Protein AF-A0AA39WN74-F1 (afdb_monomer_lite)

Secondary structure (DSSP, 8-state):
-----------S-------S---SSPTTS--TT--GGG--TTHHHHHHHHHHHHHHHHHHEEEEEPTT--HHHHHHHHHH--S-SSS---SS---EEEEE----

Foldseek 3Di:
DDDDDDDDDDDDDPPPPVPPPPDVDDPPPDQLQHDDPSGNPCSVVVVVVVVVVCVVQVVFWDKAFDPPDPPVVVVVQQVPPAPDPRDGDGPDDTDIDTHTDDDD

Structure (mmCIF, N/CA/C/O backbone):
data_AF-A0AA39WN74-F1
#
_entry.id   AF-A0AA39WN74-F1
#
loop_
_atom_site.group_PDB
_atom_site.id
_atom_site.type_symbol
_atom_site.label_atom_id
_atom_site.label_alt_id
_atom_site.label_comp_id
_atom_site.label_asym_id
_atom_site.label_entity_id
_atom_site.label_seq_id
_atom_site.pdbx_PDB_ins_code
_atom_site.Cartn_x
_atom_site.Cartn_y
_atom_site.Cartn_z
_atom_site.occupancy
_atom_site.B_iso_or_equiv
_atom_site.auth_seq_id
_atom_site.auth_comp_id
_atom_site.auth_asym_id
_atom_site.auth_atom_id
_atom_site.pdbx_PDB_model_num
ATOM 1 N N . MET A 1 1 ? 17.585 37.339 -14.355 1.00 31.30 1 MET A N 1
ATOM 2 C CA . MET A 1 1 ? 18.882 36.758 -14.756 1.00 31.30 1 MET A CA 1
ATOM 3 C C . MET A 1 1 ? 18.586 35.371 -15.296 1.00 31.30 1 MET A C 1
ATOM 5 O O . MET A 1 1 ? 17.936 34.596 -14.609 1.00 31.30 1 MET A O 1
ATOM 9 N N . ALA A 1 2 ? 18.873 35.169 -16.578 1.00 36.22 2 ALA A N 1
ATOM 10 C CA . ALA A 1 2 ? 18.410 34.053 -17.393 1.00 36.22 2 ALA A CA 1
ATOM 11 C C . ALA A 1 2 ? 19.004 32.700 -16.965 1.00 36.22 2 ALA A C 1
ATOM 13 O O . ALA A 1 2 ? 20.163 32.642 -16.565 1.00 36.22 2 ALA A O 1
ATOM 14 N N . ALA A 1 3 ? 18.238 31.621 -17.136 1.00 28.28 3 ALA A N 1
ATOM 15 C CA . ALA A 1 3 ? 18.782 30.274 -17.273 1.00 28.28 3 ALA A CA 1
ATOM 16 C C . ALA A 1 3 ? 17.910 29.480 -18.257 1.00 28.28 3 ALA A C 1
ATOM 18 O O . ALA A 1 3 ? 16.683 29.511 -18.187 1.00 28.28 3 ALA A O 1
ATOM 19 N N . ALA A 1 4 ? 18.588 28.874 -19.225 1.00 30.98 4 ALA A N 1
ATOM 20 C CA . ALA A 1 4 ? 18.091 28.390 -20.501 1.00 30.98 4 ALA A CA 1
ATOM 21 C C . ALA A 1 4 ? 17.079 27.239 -20.406 1.00 30.98 4 ALA A C 1
ATOM 23 O O . ALA A 1 4 ? 17.270 26.279 -19.663 1.00 30.98 4 ALA A O 1
ATOM 24 N N . ALA A 1 5 ? 16.049 27.310 -21.251 1.00 32.97 5 ALA A N 1
ATOM 25 C CA . ALA A 1 5 ? 15.286 26.144 -21.667 1.00 32.97 5 ALA A CA 1
ATOM 26 C C . ALA A 1 5 ? 16.109 25.397 -22.724 1.00 32.97 5 ALA A C 1
ATOM 28 O O . ALA A 1 5 ? 16.381 25.937 -23.797 1.00 32.97 5 ALA A O 1
ATOM 29 N N . ALA A 1 6 ? 16.539 24.180 -22.401 1.00 41.00 6 ALA A N 1
ATOM 30 C CA . ALA A 1 6 ? 17.075 23.262 -23.390 1.00 41.00 6 ALA A CA 1
ATOM 31 C C . ALA A 1 6 ? 15.902 22.691 -24.199 1.00 41.00 6 ALA A C 1
ATOM 33 O O . ALA A 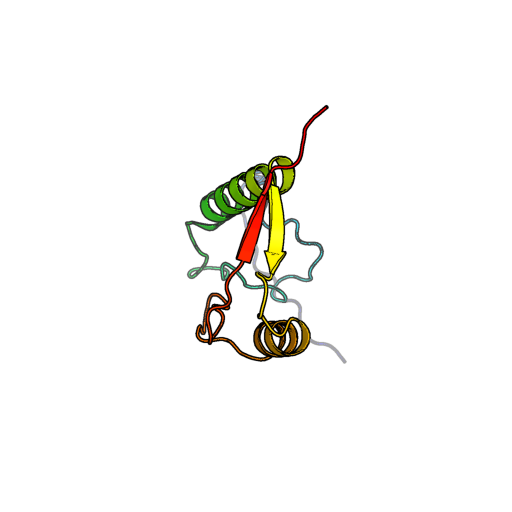1 6 ? 15.074 21.940 -23.683 1.00 41.00 6 ALA A O 1
ATOM 34 N N . GLU A 1 7 ? 15.827 23.115 -25.455 1.00 39.59 7 GLU A N 1
ATOM 35 C CA . GLU A 1 7 ? 15.103 22.445 -26.529 1.00 39.59 7 GLU A CA 1
ATOM 36 C C . GLU A 1 7 ? 15.724 21.062 -26.768 1.00 39.59 7 GLU A C 1
ATOM 38 O O . GLU A 1 7 ? 16.893 20.962 -27.137 1.00 39.59 7 GLU A O 1
ATOM 43 N N . GLU A 1 8 ? 14.931 20.003 -26.623 1.00 33.28 8 GLU A N 1
ATOM 44 C CA . GLU A 1 8 ? 15.158 18.757 -27.354 1.00 33.28 8 GLU A CA 1
ATOM 45 C C . GLU A 1 8 ? 13.928 18.485 -28.218 1.00 33.28 8 GLU A C 1
ATOM 47 O O . GLU A 1 8 ? 12.838 18.163 -27.734 1.00 33.28 8 GLU A O 1
ATOM 52 N N . GLY A 1 9 ? 14.111 18.668 -29.525 1.00 36.25 9 GLY A N 1
ATOM 53 C CA . GLY A 1 9 ? 13.107 18.396 -30.537 1.00 36.25 9 GLY A CA 1
ATOM 54 C C . GLY A 1 9 ? 12.738 16.915 -30.567 1.00 36.25 9 GLY A C 1
ATOM 55 O O . GLY A 1 9 ? 13.569 16.053 -30.845 1.00 36.25 9 GLY A O 1
ATOM 56 N N . SER A 1 10 ? 11.457 16.618 -30.346 1.00 36.97 10 SER A N 1
ATOM 57 C CA . SER A 1 10 ? 10.868 15.322 -30.674 1.00 36.97 10 SER A CA 1
ATOM 58 C C . SER A 1 10 ? 10.121 15.454 -31.998 1.00 36.97 10 SER A C 1
ATOM 60 O O . SER A 1 10 ? 8.995 15.945 -32.065 1.00 36.97 10 SER A O 1
ATOM 62 N N . ASN A 1 11 ? 10.798 15.058 -33.072 1.00 37.34 11 ASN A N 1
ATOM 63 C CA . ASN A 1 11 ? 10.209 14.901 -34.392 1.00 37.34 11 ASN A CA 1
ATOM 64 C C . ASN A 1 11 ? 9.381 13.601 -34.425 1.00 37.34 11 ASN A C 1
ATOM 66 O O . ASN A 1 11 ? 9.888 12.541 -34.058 1.00 37.34 11 ASN A O 1
ATOM 70 N N . GLY A 1 12 ? 8.138 13.671 -34.912 1.00 36.12 12 GLY A N 1
ATOM 71 C CA . GLY A 1 12 ? 7.415 12.498 -35.418 1.00 36.12 12 GLY A CA 1
ATOM 72 C C . GLY A 1 12 ? 6.230 11.995 -34.588 1.00 36.12 12 GLY A C 1
ATOM 73 O O . GLY A 1 12 ? 6.350 11.069 -33.790 1.00 36.12 12 GLY A O 1
ATOM 74 N N . GLY A 1 13 ? 5.044 12.510 -34.929 1.00 32.88 13 GLY A N 1
ATOM 75 C CA . GLY A 1 13 ? 3.751 11.857 -34.715 1.00 32.88 13 GLY A CA 1
ATOM 76 C C . GLY A 1 13 ? 3.111 12.143 -33.362 1.00 32.88 13 GLY A C 1
ATOM 77 O O . GLY A 1 13 ? 3.577 11.669 -32.330 1.00 32.88 13 GLY A O 1
ATOM 78 N N . ALA A 1 14 ? 1.973 12.842 -33.380 1.00 42.34 14 ALA A N 1
ATOM 79 C CA . ALA A 1 14 ? 1.073 12.988 -32.241 1.00 42.34 14 ALA A CA 1
ATOM 80 C C . ALA A 1 14 ? 0.457 11.627 -31.865 1.00 42.34 14 ALA A C 1
ATOM 82 O O . ALA A 1 14 ? -0.732 11.374 -32.044 1.00 42.34 14 ALA A O 1
ATOM 83 N N . LYS A 1 15 ? 1.271 10.713 -31.335 1.00 43.78 15 LYS A N 1
ATOM 84 C CA . LYS A 1 15 ? 0.768 9.612 -30.532 1.00 43.78 15 LYS A CA 1
ATOM 85 C C . LYS A 1 15 ? 0.216 10.281 -29.292 1.00 43.78 15 LYS A C 1
ATOM 87 O O . LYS A 1 15 ? 0.971 10.862 -28.513 1.00 43.78 15 LYS A O 1
ATOM 92 N N . GLN A 1 16 ? -1.099 10.221 -29.122 1.00 46.34 16 GLN A N 1
ATOM 93 C CA . GLN A 1 16 ? -1.733 10.490 -27.843 1.00 46.34 16 GLN A CA 1
ATOM 94 C C . GLN A 1 16 ? -1.224 9.426 -26.866 1.00 46.34 16 GLN A C 1
ATOM 96 O O . GLN A 1 16 ? -1.868 8.414 -26.600 1.00 46.34 16 GLN A O 1
ATOM 101 N N . VAL A 1 17 ? -0.008 9.615 -26.362 1.00 43.91 17 VAL A N 1
ATOM 102 C CA . VAL A 1 17 ? 0.474 8.883 -25.211 1.00 43.91 17 VAL A CA 1
ATOM 103 C C . VAL A 1 17 ? -0.401 9.410 -24.097 1.00 43.91 17 VAL A C 1
ATOM 105 O O . VAL A 1 17 ? -0.213 10.525 -23.618 1.00 43.91 17 VAL A O 1
ATOM 108 N N . VAL A 1 18 ? -1.439 8.646 -23.757 1.00 45.41 18 VAL A N 1
ATOM 109 C CA . VAL A 1 18 ? -2.219 8.869 -22.547 1.00 45.41 18 VAL A CA 1
ATOM 110 C C . VAL A 1 18 ? -1.203 8.756 -21.418 1.00 45.41 18 VAL A C 1
ATOM 112 O O . VAL A 1 18 ? -0.827 7.652 -21.014 1.00 45.41 18 VAL A O 1
ATOM 115 N N . ALA A 1 19 ? -0.627 9.895 -21.033 1.00 49.41 19 ALA A N 1
ATOM 116 C CA . ALA A 1 19 ? 0.384 9.950 -20.006 1.00 49.41 19 ALA A CA 1
ATOM 117 C C . ALA A 1 19 ? -0.285 9.403 -18.748 1.00 49.41 19 ALA A C 1
ATOM 119 O O . ALA A 1 19 ? -1.246 9.977 -18.241 1.00 49.41 19 ALA A O 1
ATOM 120 N N . ALA A 1 20 ? 0.213 8.263 -18.273 1.00 54.41 20 ALA A N 1
ATOM 121 C CA . ALA A 1 20 ? -0.136 7.712 -16.964 1.00 54.41 20 ALA A CA 1
ATOM 122 C C . ALA A 1 20 ? 0.220 8.691 -15.823 1.00 54.41 20 ALA A C 1
ATOM 124 O O . ALA A 1 20 ? -0.181 8.509 -14.679 1.00 54.41 20 ALA A O 1
ATOM 125 N N . ASP A 1 21 ? 0.981 9.732 -16.163 1.00 59.75 21 ASP A N 1
ATOM 126 C CA . ASP A 1 21 ? 1.346 10.871 -15.349 1.00 59.75 21 ASP A CA 1
ATOM 127 C C . ASP A 1 21 ? 0.583 12.126 -15.815 1.00 59.75 21 ASP A C 1
ATOM 129 O O . ASP A 1 21 ? 1.142 13.052 -16.395 1.00 59.75 21 ASP A O 1
ATOM 133 N N . LYS A 1 22 ? -0.739 12.144 -15.613 1.00 58.81 22 LYS A N 1
ATOM 134 C CA . LYS A 1 22 ? -1.488 13.410 -15.503 1.00 58.81 22 LYS A CA 1
ATOM 135 C C . LYS A 1 22 ? -1.485 13.874 -14.048 1.00 58.81 22 LYS A C 1
ATOM 137 O O . LYS A 1 22 ? -2.511 14.309 -13.525 1.00 58.81 22 LYS A O 1
ATOM 142 N N . THR A 1 23 ? -0.369 13.692 -13.350 1.00 63.31 23 THR A N 1
ATOM 143 C CA . THR A 1 23 ? -0.241 14.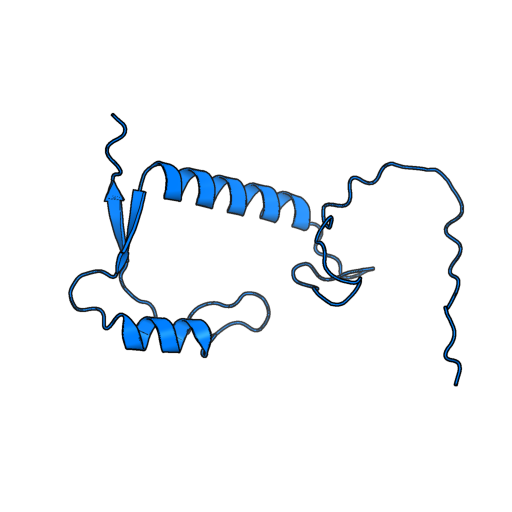259 -12.018 1.00 63.31 23 THR A CA 1
ATOM 144 C C . THR A 1 23 ? -0.134 15.784 -12.198 1.00 63.31 23 THR A C 1
ATOM 146 O O . THR A 1 23 ? 0.402 16.274 -13.192 1.00 63.31 23 THR A O 1
ATOM 149 N N . ARG A 1 24 ? -0.759 16.571 -11.316 1.00 71.81 24 ARG A N 1
ATOM 150 C CA . ARG A 1 24 ? -0.767 18.049 -11.401 1.00 71.81 24 ARG A CA 1
ATOM 151 C C . ARG A 1 24 ? 0.606 18.658 -11.043 1.00 71.81 24 ARG A C 1
ATOM 153 O O . ARG A 1 24 ? 0.763 19.874 -11.006 1.00 71.81 24 ARG A O 1
ATOM 160 N N . GLN A 1 25 ? 1.579 17.810 -10.737 1.00 76.25 25 GLN A N 1
ATOM 161 C CA . GLN A 1 25 ? 2.928 18.130 -10.317 1.00 76.25 25 GLN A CA 1
ATOM 162 C C . GLN A 1 25 ? 3.757 18.662 -11.492 1.00 76.25 25 GLN A C 1
ATOM 164 O O . GLN A 1 25 ? 3.592 18.258 -12.642 1.00 76.25 25 GLN A O 1
ATOM 169 N N . MET A 1 26 ? 4.691 19.566 -11.195 1.00 78.88 26 MET A N 1
ATOM 170 C CA . MET A 1 26 ? 5.684 19.998 -12.177 1.00 78.88 26 MET A CA 1
ATOM 171 C C . MET A 1 26 ? 6.561 18.798 -12.571 1.00 78.88 26 MET A C 1
ATOM 173 O O . MET A 1 26 ? 6.914 17.975 -11.720 1.00 78.88 26 MET A O 1
ATOM 177 N N . ARG A 1 27 ? 6.922 18.685 -13.855 1.00 75.31 27 ARG A N 1
ATOM 178 C CA . ARG A 1 27 ? 7.776 17.590 -14.346 1.00 75.31 27 ARG A CA 1
ATOM 179 C C . ARG A 1 27 ? 9.042 17.457 -13.494 1.00 75.31 27 ARG A C 1
ATOM 181 O O . ARG A 1 27 ? 9.667 18.456 -13.156 1.00 75.31 27 ARG A O 1
ATOM 188 N N . GLY A 1 28 ? 9.386 16.223 -13.130 1.00 77.88 28 GLY A N 1
ATOM 189 C CA . GLY A 1 28 ? 10.553 15.913 -12.299 1.00 77.88 28 GLY A CA 1
ATOM 190 C C . GLY A 1 28 ? 10.370 16.119 -10.789 1.00 77.88 28 GLY A C 1
ATOM 191 O O . GLY A 1 28 ? 11.249 15.724 -10.033 1.00 77.88 28 GLY A O 1
ATOM 192 N N . THR A 1 29 ? 9.243 16.675 -10.321 1.00 83.75 29 THR A N 1
ATOM 193 C CA . THR A 1 29 ? 9.005 16.881 -8.873 1.00 83.75 29 THR A CA 1
ATOM 194 C C . THR A 1 29 ? 8.400 15.666 -8.165 1.00 83.75 29 THR A C 1
ATOM 196 O O . THR A 1 29 ? 8.421 15.594 -6.938 1.00 83.75 29 THR A O 1
ATOM 199 N N . LEU A 1 30 ? 7.905 14.678 -8.919 1.00 83.88 30 LEU A N 1
ATOM 200 C CA . LEU A 1 30 ? 7.434 13.395 -8.402 1.00 83.88 30 LEU A CA 1
ATOM 201 C C . LEU A 1 30 ? 7.939 12.250 -9.291 1.00 83.88 30 LEU A C 1
ATOM 203 O O . LEU A 1 30 ? 7.537 12.134 -10.442 1.00 83.88 30 LEU A O 1
ATOM 207 N N . LEU A 1 31 ? 8.804 11.389 -8.747 1.00 86.19 31 LEU A N 1
ATOM 208 C CA . LEU A 1 31 ? 9.496 10.322 -9.490 1.00 86.19 31 LEU A CA 1
ATOM 209 C C . LEU A 1 31 ? 9.225 8.920 -8.915 1.00 86.19 31 LEU A C 1
ATOM 211 O O . LEU A 1 31 ? 10.105 8.062 -8.905 1.00 86.19 31 LEU A O 1
ATOM 215 N N . THR A 1 32 ? 7.996 8.663 -8.457 1.00 85.38 32 THR A N 1
ATOM 216 C CA . THR A 1 32 ? 7.583 7.388 -7.823 1.00 85.38 32 THR A CA 1
ATOM 217 C C . THR A 1 32 ? 7.803 6.155 -8.702 1.00 85.38 32 THR A C 1
ATOM 219 O O . THR A 1 32 ? 8.015 5.060 -8.196 1.00 85.38 32 THR A O 1
ATOM 222 N N . PHE A 1 33 ? 7.793 6.334 -10.022 1.00 88.75 33 PHE A N 1
ATOM 223 C CA . PHE A 1 33 ? 8.068 5.293 -11.014 1.00 88.75 33 PHE A CA 1
ATOM 224 C C . PHE A 1 33 ? 9.260 5.655 -11.913 1.00 88.75 33 PHE A C 1
ATOM 226 O O . PHE A 1 33 ? 9.300 5.220 -13.071 1.00 88.75 33 PHE A O 1
ATOM 233 N N . SER A 1 34 ? 10.183 6.480 -11.402 1.00 87.50 34 SER A N 1
ATOM 234 C CA . SER A 1 34 ? 11.335 7.045 -12.125 1.00 87.50 34 SER A CA 1
ATOM 235 C C . SER A 1 34 ? 10.940 7.772 -13.425 1.00 87.50 34 SER A C 1
ATOM 237 O O . SER A 1 34 ? 9.760 8.023 -13.665 1.00 87.50 34 SER A O 1
ATOM 239 N N . ASP A 1 35 ? 11.902 8.153 -14.264 1.00 86.25 35 ASP A N 1
ATOM 240 C CA . ASP A 1 35 ? 11.644 8.747 -15.584 1.00 86.25 35 ASP A CA 1
ATOM 241 C C . ASP A 1 35 ? 12.767 8.389 -16.581 1.00 86.25 35 ASP A C 1
ATOM 243 O O . ASP A 1 35 ? 13.792 7.813 -16.196 1.00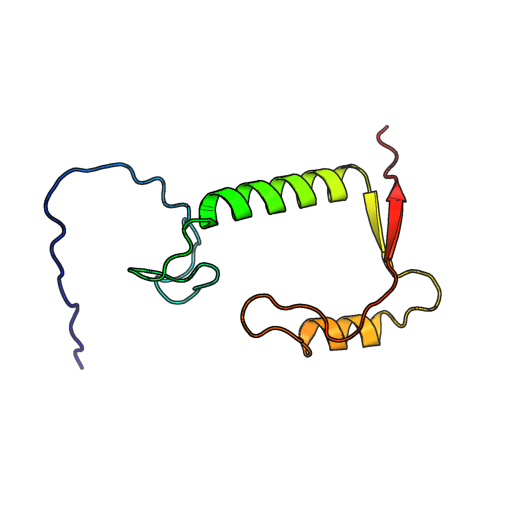 86.25 35 ASP A O 1
ATOM 247 N N . GLY A 1 36 ? 12.561 8.682 -17.867 1.00 87.06 36 GLY A N 1
ATOM 248 C CA . GLY A 1 36 ? 13.531 8.445 -18.940 1.00 87.06 36 GLY A CA 1
ATOM 249 C C . GLY A 1 36 ? 13.908 6.968 -19.107 1.00 87.06 36 GLY A C 1
ATOM 250 O O . GLY A 1 36 ? 13.072 6.074 -18.984 1.00 87.06 36 GLY A O 1
ATOM 251 N N . ALA A 1 37 ? 15.193 6.691 -19.354 1.00 90.81 37 ALA A N 1
ATOM 252 C CA . ALA A 1 37 ? 15.711 5.332 -19.572 1.00 90.81 37 ALA A CA 1
ATOM 253 C C . ALA A 1 37 ? 15.568 4.393 -18.354 1.00 90.81 37 ALA A C 1
ATOM 255 O O . ALA A 1 37 ? 15.734 3.180 -18.473 1.00 90.81 37 ALA A O 1
ATOM 256 N N . ARG A 1 38 ? 15.279 4.944 -17.168 1.00 89.56 38 ARG A N 1
ATOM 257 C CA . ARG A 1 38 ? 15.069 4.187 -15.924 1.00 89.56 38 ARG A CA 1
ATOM 258 C C . ARG A 1 38 ? 13.601 4.156 -15.499 1.00 89.56 38 ARG A C 1
ATOM 260 O O . ARG A 1 38 ? 13.318 3.700 -14.396 1.00 89.56 38 ARG A O 1
ATOM 267 N N . ALA A 1 39 ? 12.675 4.619 -16.342 1.00 89.69 39 ALA A N 1
ATOM 268 C CA . ALA A 1 39 ? 11.250 4.578 -16.045 1.00 89.69 39 ALA A CA 1
ATOM 269 C C . ALA A 1 39 ? 10.779 3.141 -15.758 1.00 89.69 39 ALA A C 1
ATOM 271 O O . ALA A 1 39 ? 11.116 2.193 -16.471 1.00 89.69 39 ALA A O 1
ATOM 272 N N . CYS A 1 40 ? 9.967 2.977 -14.713 1.00 90.38 40 CYS A N 1
ATOM 273 C CA . CYS A 1 40 ? 9.395 1.685 -14.358 1.00 90.38 40 CYS A CA 1
ATOM 274 C C . CYS A 1 40 ? 8.417 1.219 -15.447 1.00 90.38 40 CYS A C 1
ATOM 276 O O . CYS A 1 40 ? 7.330 1.784 -15.609 1.00 90.38 40 CYS A O 1
ATOM 278 N N . LEU A 1 41 ? 8.783 0.144 -16.151 1.00 94.06 41 LEU A N 1
ATOM 279 C CA . LEU A 1 41 ? 7.952 -0.498 -17.178 1.00 94.06 41 LEU A CA 1
ATOM 280 C C . LEU A 1 41 ? 6.606 -0.986 -16.615 1.00 94.06 41 LEU A C 1
ATOM 282 O O . LEU A 1 41 ? 5.600 -1.001 -17.320 1.00 94.06 41 LEU A O 1
ATOM 286 N N . GLY A 1 42 ? 6.573 -1.317 -15.321 1.00 92.62 42 GLY A N 1
ATOM 287 C CA . GLY A 1 42 ? 5.379 -1.748 -14.598 1.00 92.62 42 GLY A CA 1
ATOM 288 C C . GLY A 1 42 ? 4.455 -0.619 -14.134 1.00 92.62 42 GLY A C 1
ATOM 289 O O . GLY A 1 42 ? 3.454 -0.919 -13.495 1.00 92.62 42 GLY A O 1
ATOM 290 N N . ARG A 1 43 ? 4.732 0.663 -14.434 1.00 89.62 43 ARG A N 1
ATOM 291 C CA . ARG A 1 43 ? 3.960 1.812 -13.908 1.00 89.62 43 ARG A CA 1
ATOM 292 C C . ARG A 1 43 ? 2.449 1.651 -14.074 1.00 89.62 43 ARG A C 1
ATOM 294 O O . ARG A 1 43 ? 1.714 1.759 -13.101 1.00 89.62 43 ARG A O 1
ATOM 301 N N . LYS A 1 44 ? 1.980 1.392 -15.298 1.00 90.00 44 LYS A N 1
ATOM 302 C CA . LYS A 1 44 ? 0.538 1.275 -15.584 1.00 90.00 44 LYS A CA 1
ATOM 303 C C . LYS A 1 44 ? -0.094 0.071 -14.889 1.00 90.00 44 LYS A C 1
ATOM 305 O O . LYS A 1 44 ? -1.223 0.165 -14.423 1.00 90.00 44 LYS A O 1
ATOM 310 N N . PHE A 1 45 ? 0.642 -1.036 -14.819 1.00 94.31 45 PHE A N 1
ATOM 311 C CA . PHE A 1 45 ? 0.194 -2.246 -14.142 1.00 94.31 45 PHE A CA 1
ATOM 312 C C . PHE A 1 45 ? 0.057 -2.010 -12.634 1.00 94.31 45 PHE A C 1
ATOM 314 O O . PHE A 1 45 ? -1.026 -2.198 -12.092 1.00 94.31 45 PHE A O 1
ATOM 321 N N . ALA A 1 46 ? 1.103 -1.482 -11.992 1.00 91.75 46 ALA A N 1
ATOM 322 C CA . ALA A 1 46 ? 1.094 -1.162 -10.569 1.00 91.75 46 ALA A CA 1
ATOM 323 C C . ALA A 1 46 ? -0.032 -0.177 -10.221 1.00 91.75 46 ALA A C 1
ATOM 325 O O . ALA A 1 46 ? -0.743 -0.383 -9.243 1.00 91.75 46 ALA A O 1
ATOM 326 N N . GLN A 1 47 ? -0.239 0.853 -11.054 1.00 91.12 47 GLN A N 1
ATOM 327 C CA . GLN A 1 47 ? -1.354 1.793 -10.909 1.00 91.12 47 GLN A CA 1
ATOM 328 C C . GLN A 1 47 ? -2.714 1.102 -10.923 1.00 91.12 47 GLN A C 1
ATOM 330 O O . GLN A 1 47 ? -3.519 1.331 -10.023 1.00 91.12 47 GLN A O 1
ATOM 335 N N . ALA A 1 48 ? -2.966 0.246 -11.912 1.00 93.50 48 ALA A N 1
ATOM 336 C CA . ALA A 1 48 ? -4.216 -0.498 -11.981 1.00 93.50 48 ALA A CA 1
ATOM 337 C C . ALA A 1 48 ? -4.400 -1.409 -10.755 1.00 93.50 48 ALA A C 1
ATOM 339 O O . ALA A 1 48 ? -5.486 -1.449 -10.178 1.00 93.50 48 ALA A O 1
ATOM 340 N N . GLU A 1 49 ? -3.337 -2.091 -10.330 1.00 96.25 49 GLU A N 1
ATOM 341 C CA . GLU A 1 49 ? -3.360 -3.040 -9.221 1.00 96.25 49 GLU A CA 1
ATOM 342 C C . GLU A 1 49 ? -3.663 -2.366 -7.879 1.00 96.25 49 GLU A C 1
ATOM 344 O O . GLU A 1 49 ? -4.641 -2.731 -7.224 1.00 96.25 49 GLU A O 1
ATOM 349 N N . TYR A 1 50 ? -2.895 -1.343 -7.479 1.00 93.12 50 TYR A N 1
ATOM 350 C CA . TYR A 1 50 ? -3.134 -0.701 -6.184 1.00 93.12 50 TYR A CA 1
ATOM 351 C C . TYR A 1 50 ? -4.479 0.035 -6.160 1.00 93.12 50 TYR A C 1
ATOM 353 O O . TYR A 1 50 ? -5.134 0.074 -5.119 1.00 93.12 50 TYR A O 1
ATOM 361 N N . MET A 1 51 ? -4.935 0.592 -7.292 1.00 95.19 51 MET A N 1
ATOM 362 C CA . MET A 1 51 ? -6.254 1.226 -7.370 1.00 95.19 51 MET A CA 1
ATOM 363 C C . MET A 1 51 ? -7.367 0.192 -7.202 1.00 95.19 51 MET A C 1
ATOM 365 O O . MET A 1 51 ? -8.274 0.410 -6.401 1.00 95.19 51 MET A O 1
ATOM 369 N N . ALA A 1 52 ? -7.292 -0.940 -7.908 1.00 97.00 52 ALA A N 1
ATOM 370 C CA . ALA A 1 52 ? -8.272 -2.017 -7.794 1.00 97.00 52 ALA A CA 1
ATOM 371 C C . ALA A 1 52 ? -8.299 -2.615 -6.379 1.00 97.00 52 ALA A C 1
ATOM 373 O O . ALA A 1 52 ? -9.379 -2.828 -5.817 1.00 97.00 52 ALA A O 1
ATOM 374 N N . PHE A 1 53 ? -7.123 -2.825 -5.782 1.00 96.94 53 PHE A N 1
ATOM 375 C CA . PHE A 1 53 ? -6.980 -3.307 -4.413 1.00 96.94 53 PHE A CA 1
ATOM 376 C C . PHE A 1 53 ? -7.619 -2.345 -3.407 1.00 96.94 53 PHE A C 1
ATOM 378 O O . PHE A 1 53 ? -8.532 -2.741 -2.681 1.00 96.94 53 PHE A O 1
ATOM 385 N N . LEU A 1 54 ? -7.205 -1.072 -3.397 1.00 96.12 54 LEU A N 1
ATOM 386 C CA . LEU A 1 54 ? -7.712 -0.079 -2.446 1.00 96.12 54 LEU A CA 1
ATOM 387 C C . LEU A 1 54 ? -9.208 0.182 -2.640 1.00 96.12 54 LEU A C 1
ATOM 389 O O . LEU A 1 54 ? -9.943 0.260 -1.657 1.00 96.12 54 LEU A O 1
ATOM 393 N N . ALA A 1 55 ? -9.686 0.259 -3.885 1.00 96.38 55 ALA A N 1
ATOM 394 C CA . ALA A 1 55 ? -11.108 0.425 -4.168 1.00 96.38 55 ALA A CA 1
ATOM 395 C C . ALA A 1 55 ? -11.931 -0.749 -3.619 1.00 96.38 55 ALA A C 1
ATOM 397 O O . ALA A 1 55 ? -12.965 -0.537 -2.986 1.00 96.38 55 ALA A O 1
ATOM 398 N N . THR A 1 56 ? -11.464 -1.985 -3.811 1.00 96.06 56 THR A N 1
ATOM 399 C CA . THR A 1 56 ? -12.160 -3.185 -3.325 1.00 96.06 56 THR A CA 1
ATOM 400 C C . THR A 1 56 ? -12.123 -3.278 -1.802 1.00 96.06 56 THR A C 1
ATOM 402 O O . THR A 1 56 ? -13.161 -3.509 -1.173 1.00 96.06 56 THR A O 1
ATOM 405 N N . LEU A 1 57 ? -10.949 -3.055 -1.207 1.00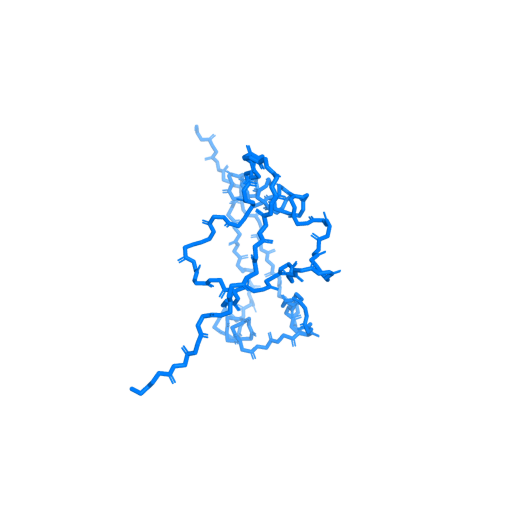 96.12 57 LEU A N 1
ATOM 406 C CA . LEU A 1 57 ? -10.735 -3.086 0.235 1.00 96.12 57 LEU A CA 1
ATOM 407 C C . LEU A 1 57 ? -11.624 -2.056 0.936 1.00 96.12 57 LEU A C 1
ATOM 409 O O . LEU A 1 57 ? -12.416 -2.413 1.805 1.00 96.12 57 LEU A O 1
ATOM 413 N N . LEU A 1 58 ? -11.558 -0.791 0.515 1.00 94.56 58 LEU A N 1
ATOM 414 C CA . LEU A 1 58 ? -12.279 0.302 1.168 1.00 94.56 58 LEU A CA 1
ATOM 415 C C . LEU A 1 58 ? -13.785 0.285 0.878 1.00 94.56 58 LEU A C 1
ATOM 417 O O . LEU A 1 58 ? -14.559 0.826 1.666 1.00 94.56 58 LEU A O 1
ATOM 421 N N . ARG A 1 59 ? -14.233 -0.353 -0.211 1.00 94.44 59 ARG A N 1
ATOM 422 C CA . ARG A 1 59 ? -15.666 -0.549 -0.475 1.00 94.44 59 ARG A CA 1
ATOM 423 C C . ARG A 1 59 ? -16.284 -1.586 0.460 1.00 94.44 59 ARG A C 1
ATOM 425 O O . ARG A 1 59 ? -17.422 -1.411 0.887 1.00 94.44 59 ARG A O 1
ATOM 432 N N . ARG A 1 60 ? -15.555 -2.662 0.763 1.00 94.94 60 ARG A N 1
ATOM 433 C CA . ARG A 1 60 ? -16.074 -3.816 1.518 1.00 94.94 60 ARG A CA 1
ATOM 434 C C . ARG A 1 60 ? -15.732 -3.780 3.001 1.00 94.94 60 ARG A C 1
ATOM 436 O O . ARG A 1 60 ? -16.440 -4.405 3.783 1.00 94.94 60 ARG A O 1
ATOM 443 N N . PHE A 1 61 ? -14.686 -3.059 3.392 1.00 96.62 61 PHE A N 1
ATOM 444 C CA . PHE A 1 61 ? -14.170 -3.058 4.756 1.00 96.62 61 PHE A CA 1
ATOM 445 C C . PHE A 1 61 ? -13.926 -1.638 5.282 1.00 96.62 61 PHE A C 1
ATOM 447 O O . PHE A 1 61 ? -13.751 -0.671 4.532 1.00 96.62 61 PHE A O 1
ATOM 454 N N . ARG A 1 62 ? -13.946 -1.502 6.604 1.00 94.94 62 ARG A N 1
ATOM 455 C CA . ARG A 1 62 ? -13.276 -0.439 7.352 1.00 94.94 62 ARG A CA 1
ATOM 456 C C . ARG A 1 62 ? -11.974 -1.018 7.894 1.00 94.94 62 ARG A C 1
ATOM 458 O O . ARG A 1 62 ? -11.975 -2.134 8.406 1.00 94.94 62 ARG A O 1
ATOM 465 N N . VAL A 1 63 ? -10.887 -0.277 7.719 1.00 94.56 63 VAL A N 1
ATOM 466 C CA . VAL A 1 63 ? -9.549 -0.655 8.181 1.00 94.56 63 VAL A CA 1
ATOM 467 C C . VAL A 1 63 ? -9.267 0.161 9.433 1.00 94.56 63 VAL A C 1
ATOM 469 O O . VAL A 1 63 ? -9.214 1.388 9.355 1.00 94.56 63 VAL A O 1
ATOM 472 N N . GLU A 1 64 ? -9.138 -0.503 10.574 1.00 93.38 64 GLU A N 1
ATOM 473 C CA . GLU A 1 64 ? -8.945 0.129 11.882 1.00 93.38 64 GLU A CA 1
ATOM 474 C C . GLU A 1 64 ? -7.731 -0.493 12.583 1.00 93.38 64 GLU A C 1
ATOM 476 O O . GLU A 1 64 ? -7.319 -1.605 12.256 1.00 93.38 64 GLU A O 1
ATOM 481 N N . PHE A 1 65 ? -7.117 0.224 13.524 1.00 94.19 65 PHE A N 1
ATOM 482 C CA . PHE A 1 65 ? -6.082 -0.373 14.370 1.00 94.19 65 PHE A CA 1
ATOM 483 C C . PHE A 1 65 ? -6.726 -1.365 15.341 1.00 94.19 65 PHE A C 1
ATOM 485 O O . PHE A 1 65 ? -7.786 -1.083 15.895 1.00 94.19 65 PHE A O 1
ATOM 492 N N . ALA A 1 66 ? -6.085 -2.517 15.537 1.00 94.44 66 ALA A N 1
ATOM 493 C CA . ALA A 1 66 ? -6.552 -3.515 16.492 1.00 94.44 66 ALA A CA 1
ATOM 494 C C . ALA A 1 66 ? -6.463 -2.997 17.935 1.00 94.44 66 ALA A C 1
ATOM 496 O O . ALA A 1 66 ? -5.672 -2.100 18.248 1.00 94.44 66 ALA A O 1
ATOM 497 N N . GLU A 1 67 ? -7.227 -3.615 18.833 1.00 93.38 67 GLU A N 1
ATOM 498 C CA . GLU A 1 67 ? -7.164 -3.284 20.255 1.00 93.38 67 GLU A CA 1
ATOM 499 C C . GLU A 1 67 ? -5.743 -3.485 20.822 1.00 93.38 67 GLU A C 1
ATOM 501 O O . GLU A 1 67 ? -5.026 -4.438 20.491 1.00 93.38 67 GLU A O 1
ATOM 506 N N . GLY A 1 68 ? -5.317 -2.542 21.667 1.00 91.44 68 GLY A N 1
ATOM 507 C CA . GLY A 1 68 ? -3.987 -2.530 22.279 1.00 91.44 68 GLY A CA 1
ATOM 508 C C . GLY A 1 68 ? -2.876 -1.925 21.413 1.00 91.44 68 GLY A C 1
ATOM 509 O O . GLY A 1 68 ? -1.737 -1.858 21.869 1.00 91.44 68 GLY A O 1
ATOM 510 N N . VAL A 1 69 ? -3.170 -1.460 20.194 1.00 92.50 69 VAL A N 1
ATOM 511 C CA . VAL A 1 69 ? -2.212 -0.674 19.403 1.00 92.50 69 VAL A CA 1
ATOM 512 C C . VAL A 1 69 ? -2.262 0.792 19.839 1.00 92.50 69 VAL A C 1
ATOM 514 O O . VAL A 1 69 ? -3.315 1.427 19.786 1.00 92.50 69 VAL A O 1
ATOM 517 N N . ASP A 1 70 ? -1.113 1.359 20.218 1.00 93.56 70 ASP A N 1
ATOM 518 C CA . ASP A 1 70 ? -0.988 2.809 20.396 1.00 93.56 70 ASP A CA 1
ATOM 519 C C . ASP A 1 70 ? -1.053 3.502 19.028 1.00 93.56 70 ASP A C 1
ATOM 521 O O . ASP A 1 70 ? -0.066 3.611 18.296 1.00 93.56 70 ASP A O 1
ATOM 525 N N . VAL A 1 71 ? -2.247 3.986 18.689 1.00 91.75 71 VAL A N 1
ATOM 526 C CA . VAL A 1 71 ? -2.544 4.671 17.426 1.00 91.75 71 VAL A CA 1
ATOM 527 C C . VAL A 1 71 ? -1.675 5.914 17.230 1.00 91.75 71 VAL A C 1
ATOM 529 O O . VAL A 1 71 ? -1.282 6.226 16.103 1.00 91.75 71 VAL A O 1
ATOM 532 N N . ARG A 1 72 ? -1.354 6.639 18.309 1.00 92.50 72 ARG A N 1
ATOM 533 C CA . ARG A 1 72 ? -0.546 7.858 18.219 1.00 92.50 72 ARG A CA 1
ATOM 534 C C . ARG A 1 72 ? 0.882 7.503 17.836 1.00 92.50 72 ARG A C 1
ATOM 536 O O . ARG A 1 72 ? 1.424 8.111 16.912 1.00 92.50 72 ARG A O 1
ATOM 543 N N . GLN A 1 73 ? 1.466 6.519 18.513 1.00 90.56 73 GLN A N 1
ATOM 544 C CA . GLN A 1 73 ? 2.826 6.084 18.217 1.00 90.56 73 GLN A CA 1
ATOM 545 C C . GLN A 1 73 ? 2.919 5.412 16.844 1.00 90.56 73 GLN A C 1
ATOM 547 O O . GLN A 1 73 ? 3.843 5.710 16.087 1.00 90.56 73 GLN A O 1
ATOM 552 N N . ALA A 1 74 ? 1.939 4.579 16.481 1.00 89.50 74 ALA A N 1
ATOM 553 C CA . ALA A 1 74 ? 1.862 3.956 15.162 1.00 89.50 74 ALA A CA 1
ATOM 554 C C . ALA A 1 74 ? 1.845 5.005 14.042 1.00 89.50 74 ALA A C 1
ATOM 556 O O . ALA A 1 74 ? 2.581 4.876 13.066 1.00 89.50 74 ALA A O 1
ATOM 557 N N . ARG A 1 75 ? 1.078 6.089 14.208 1.00 88.88 75 ARG A N 1
ATOM 558 C CA . ARG A 1 75 ? 1.035 7.187 13.236 1.00 88.88 75 ARG A CA 1
ATOM 559 C C . ARG A 1 75 ? 2.358 7.946 13.139 1.00 88.88 75 ARG A C 1
ATOM 561 O O . ARG A 1 75 ? 2.837 8.177 12.037 1.00 88.88 75 ARG A O 1
ATOM 568 N N . ILE A 1 76 ? 2.981 8.276 14.274 1.00 89.69 76 ILE A N 1
ATOM 569 C CA . ILE A 1 76 ? 4.308 8.915 14.287 1.00 89.69 76 ILE A CA 1
ATOM 570 C C . ILE A 1 76 ? 5.333 8.031 13.569 1.00 89.69 76 ILE A C 1
ATOM 572 O O . ILE A 1 76 ? 6.128 8.539 12.779 1.00 89.69 76 ILE A O 1
ATOM 576 N N . ASN A 1 77 ? 5.308 6.721 13.819 1.00 89.06 77 ASN A N 1
ATOM 577 C CA . ASN A 1 77 ? 6.191 5.774 13.150 1.00 89.06 77 ASN A CA 1
ATOM 578 C C . ASN A 1 77 ? 5.920 5.733 11.638 1.00 89.06 77 ASN A C 1
ATOM 580 O O . ASN A 1 77 ? 6.870 5.801 10.872 1.00 89.06 77 ASN A O 1
ATOM 584 N N . LEU A 1 78 ? 4.660 5.684 11.200 1.00 85.44 78 LEU A N 1
ATOM 585 C CA . LEU A 1 78 ? 4.307 5.685 9.775 1.00 85.44 78 LEU A CA 1
ATOM 586 C C . LEU A 1 78 ? 4.777 6.932 9.035 1.00 85.44 78 LEU A C 1
ATOM 588 O O . LEU A 1 78 ? 5.290 6.834 7.924 1.00 85.44 78 LEU A O 1
ATOM 592 N N . ASP A 1 79 ? 4.595 8.090 9.662 1.00 87.44 79 ASP A N 1
ATOM 593 C CA . ASP A 1 79 ? 4.891 9.373 9.036 1.00 87.44 79 ASP A CA 1
ATOM 594 C C . ASP A 1 79 ? 6.406 9.649 8.995 1.00 87.44 79 ASP A C 1
ATOM 596 O O . ASP A 1 79 ? 6.878 10.350 8.102 1.00 87.44 79 ASP A O 1
ATOM 600 N N . ASN A 1 80 ? 7.179 9.104 9.946 1.00 86.06 80 ASN A N 1
ATOM 601 C CA . ASN A 1 80 ? 8.578 9.502 10.160 1.00 86.06 80 ASN A CA 1
ATOM 602 C C . ASN A 1 80 ? 9.607 8.363 10.062 1.00 86.06 80 ASN A C 1
ATOM 604 O O . ASN A 1 80 ? 10.807 8.636 10.093 1.00 86.06 80 ASN A O 1
ATOM 608 N N . LYS A 1 81 ? 9.185 7.097 9.965 1.00 81.56 81 LYS A N 1
ATOM 609 C CA . LYS A 1 81 ? 10.077 5.931 9.888 1.00 81.56 81 LYS A CA 1
ATOM 610 C C . LYS A 1 81 ? 9.743 5.080 8.666 1.00 81.56 81 LYS A C 1
ATOM 612 O O . LYS A 1 81 ? 8.587 4.766 8.406 1.00 81.56 81 LYS A O 1
ATOM 617 N N . CYS A 1 82 ? 10.766 4.639 7.939 1.00 81.56 82 CYS A N 1
ATOM 618 C CA . CYS A 1 82 ? 10.593 3.702 6.832 1.00 81.56 82 CYS A CA 1
ATOM 619 C C . CYS A 1 82 ? 11.795 2.761 6.697 1.00 81.56 82 CYS A C 1
ATOM 621 O O . CYS A 1 82 ? 12.938 3.155 6.919 1.00 81.56 82 CYS A O 1
ATOM 623 N N . ALA A 1 83 ? 11.528 1.509 6.329 1.00 72.88 83 ALA A N 1
ATOM 624 C CA . ALA A 1 83 ? 12.548 0.488 6.097 1.00 72.88 83 ALA A CA 1
ATOM 625 C C . ALA A 1 83 ? 13.092 0.502 4.653 1.00 72.88 83 ALA A C 1
ATOM 627 O O . ALA A 1 83 ? 14.149 -0.064 4.375 1.00 72.88 83 ALA A O 1
ATOM 628 N N . GLY A 1 84 ? 12.372 1.128 3.715 1.00 66.62 84 GLY A N 1
ATOM 629 C CA . GLY A 1 84 ? 12.645 1.046 2.279 1.00 66.62 84 GLY A CA 1
ATOM 630 C C . GLY A 1 84 ? 13.154 2.349 1.664 1.00 66.62 84 GLY A C 1
ATOM 631 O O . GLY A 1 84 ? 12.641 3.425 1.949 1.00 66.62 84 GLY A O 1
ATOM 632 N N . LYS A 1 85 ? 14.122 2.239 0.743 1.00 64.62 85 LYS A N 1
ATOM 633 C CA . LYS A 1 85 ? 14.639 3.369 -0.058 1.00 64.62 85 LYS A CA 1
ATOM 634 C C . LYS A 1 85 ? 13.777 3.710 -1.285 1.00 64.62 85 LYS A C 1
ATOM 636 O O . LYS A 1 85 ? 14.006 4.743 -1.902 1.00 64.62 85 LYS A O 1
ATOM 641 N N . LEU A 1 86 ? 12.841 2.833 -1.672 1.00 67.94 86 LEU A N 1
ATOM 642 C CA . LEU A 1 86 ? 12.067 2.951 -2.921 1.00 67.94 86 LEU A CA 1
ATOM 643 C C . LEU A 1 86 ? 10.550 2.964 -2.687 1.00 67.94 86 LEU A C 1
ATOM 645 O O . LEU A 1 86 ? 9.859 3.839 -3.196 1.00 67.94 86 LEU A O 1
ATOM 649 N N . THR A 1 87 ? 10.050 2.032 -1.876 1.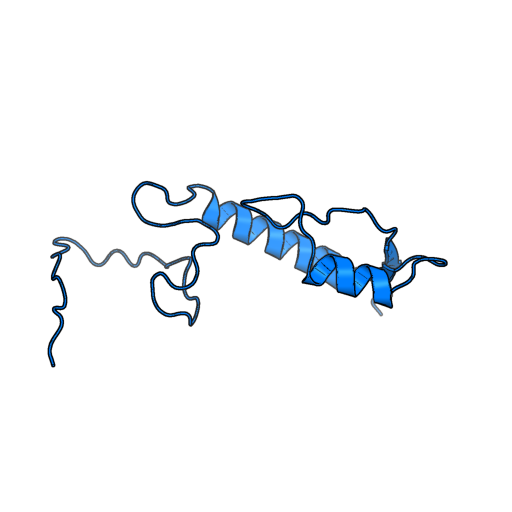00 70.81 87 THR A N 1
ATOM 650 C CA . THR A 1 87 ? 8.666 2.024 -1.391 1.00 70.81 87 THR A CA 1
ATOM 651 C C . THR A 1 87 ? 8.728 2.123 0.123 1.00 70.81 87 THR A C 1
ATOM 653 O O . THR A 1 87 ? 9.425 1.325 0.753 1.00 70.81 87 THR A O 1
ATOM 656 N N . LEU A 1 88 ? 8.054 3.115 0.703 1.00 73.25 88 LEU A N 1
ATOM 657 C CA . LEU A 1 88 ? 8.011 3.293 2.152 1.00 73.25 88 LEU A CA 1
ATOM 658 C C . LEU A 1 88 ? 7.286 2.090 2.766 1.00 73.25 88 LEU A C 1
ATOM 660 O O . LEU A 1 88 ? 6.063 2.002 2.724 1.00 73.25 88 LEU A O 1
ATOM 664 N N . ALA A 1 89 ? 8.058 1.137 3.281 1.00 80.94 89 ALA A N 1
ATOM 665 C CA . ALA A 1 89 ? 7.559 0.077 4.141 1.00 80.94 89 ALA A CA 1
ATOM 666 C C . ALA A 1 89 ? 7.708 0.537 5.598 1.00 80.94 89 ALA A C 1
ATOM 668 O O . ALA A 1 89 ? 8.756 1.110 5.931 1.00 80.94 89 ALA A O 1
ATOM 669 N N . PRO A 1 90 ? 6.703 0.320 6.461 1.00 80.69 90 PRO A N 1
ATOM 670 C CA . PRO A 1 90 ? 6.841 0.617 7.879 1.00 80.69 90 PRO A CA 1
ATOM 671 C C . PRO A 1 90 ? 7.999 -0.193 8.479 1.00 80.69 90 PRO A C 1
ATOM 673 O O . PRO A 1 90 ? 8.293 -1.302 8.040 1.00 80.69 90 PRO A O 1
ATOM 676 N N . MET A 1 91 ? 8.694 0.391 9.456 1.00 79.75 91 MET A N 1
ATOM 677 C CA . MET A 1 91 ? 9.794 -0.293 10.155 1.00 79.75 91 MET A CA 1
ATOM 678 C C . MET A 1 91 ? 9.309 -1.323 11.176 1.00 79.75 91 MET A C 1
ATOM 680 O O . MET A 1 91 ? 10.047 -2.237 11.526 1.00 79.75 91 MET A O 1
ATOM 684 N N . GLU A 1 92 ? 8.096 -1.132 11.679 1.00 82.94 92 GLU A N 1
ATOM 685 C CA . GLU A 1 92 ? 7.469 -1.950 12.705 1.00 82.94 92 GLU A CA 1
ATOM 686 C C . GLU A 1 92 ? 6.051 -2.272 12.234 1.00 82.94 92 GLU A C 1
ATOM 688 O O . GLU A 1 92 ? 5.330 -1.378 11.776 1.00 82.94 92 GLU A O 1
ATOM 693 N N . ASP A 1 93 ? 5.658 -3.537 12.351 1.00 84.56 93 ASP A N 1
ATOM 694 C CA . ASP A 1 93 ? 4.310 -3.971 12.010 1.00 84.56 93 ASP A CA 1
ATOM 695 C C . ASP A 1 93 ? 3.328 -3.618 13.132 1.00 84.56 93 ASP A C 1
ATOM 697 O O . ASP A 1 93 ? 3.626 -3.717 14.324 1.00 84.56 93 ASP A O 1
ATOM 701 N N . PHE A 1 94 ? 2.113 -3.247 12.745 1.00 88.50 94 PHE A N 1
ATOM 702 C CA . PHE A 1 94 ? 0.992 -3.003 13.647 1.00 88.50 94 PHE A CA 1
ATOM 703 C C . PHE A 1 94 ? -0.201 -3.821 13.178 1.00 88.50 94 PHE A C 1
ATOM 705 O O . PHE A 1 94 ? -0.455 -3.987 11.984 1.00 88.50 94 PHE A O 1
ATOM 712 N N . ARG A 1 95 ? -0.952 -4.345 14.144 1.00 92.06 95 ARG A N 1
ATOM 713 C CA . ARG A 1 95 ? -2.133 -5.150 13.848 1.00 92.06 95 ARG A CA 1
ATOM 714 C C . ARG A 1 95 ? -3.277 -4.241 13.418 1.00 92.06 95 ARG A C 1
ATOM 716 O O . ARG A 1 95 ? -3.613 -3.280 14.111 1.00 92.06 95 ARG A O 1
ATOM 723 N N . LEU A 1 96 ? -3.875 -4.577 12.282 1.00 93.69 96 LEU A N 1
ATOM 724 C CA . LEU A 1 96 ? -5.072 -3.934 11.761 1.00 93.69 96 LEU A CA 1
ATOM 725 C C . LEU A 1 96 ? -6.249 -4.905 11.842 1.00 93.69 96 LEU A C 1
ATOM 727 O O . LEU A 1 96 ? -6.099 -6.099 11.584 1.00 93.69 96 LEU A O 1
ATOM 731 N N . GLU A 1 97 ? -7.422 -4.378 12.156 1.00 94.94 97 GLU A N 1
ATOM 732 C CA . GLU A 1 97 ? -8.694 -5.077 12.059 1.00 94.94 97 GLU A CA 1
ATOM 733 C C . GLU A 1 97 ? -9.450 -4.624 10.811 1.00 94.94 97 GLU A C 1
ATOM 735 O O . GLU A 1 97 ? -9.591 -3.432 10.526 1.00 94.94 97 GLU A O 1
ATOM 740 N N . LEU A 1 98 ? -9.963 -5.600 10.061 1.00 95.75 98 LEU A N 1
ATOM 741 C CA . LEU A 1 98 ? -10.832 -5.367 8.913 1.00 95.75 98 LEU A CA 1
ATOM 742 C C . LEU A 1 98 ? -12.279 -5.621 9.328 1.00 95.75 98 LEU A C 1
ATOM 744 O O . LEU A 1 98 ? -12.717 -6.765 9.445 1.00 95.75 98 LEU A O 1
ATOM 748 N N . ARG A 1 99 ? -13.043 -4.550 9.535 1.00 94.25 99 ARG A N 1
ATOM 749 C CA . ARG A 1 99 ? -14.472 -4.633 9.859 1.00 94.25 99 ARG A CA 1
ATOM 750 C C . ARG A 1 99 ? -15.281 -4.595 8.571 1.00 94.25 99 ARG A C 1
ATOM 752 O O . ARG A 1 99 ? -15.172 -3.641 7.804 1.00 94.25 99 ARG A O 1
ATOM 759 N N . GLN A 1 100 ? -16.086 -5.622 8.298 1.00 94.19 100 GLN A N 1
ATOM 760 C CA . GLN A 1 100 ? -16.922 -5.634 7.097 1.00 94.19 100 GLN A CA 1
ATOM 761 C C . GLN A 1 100 ? -17.901 -4.455 7.126 1.00 94.19 100 GLN A C 1
ATOM 763 O O . GLN A 1 100 ? -18.583 -4.204 8.117 1.00 94.19 100 GLN A O 1
ATOM 768 N N . ARG A 1 101 ? -17.965 -3.722 6.018 1.00 89.94 101 ARG A N 1
ATOM 769 C CA . ARG A 1 101 ? -18.929 -2.648 5.817 1.00 89.94 101 ARG A CA 1
ATOM 770 C C . ARG A 1 101 ? -20.243 -3.310 5.410 1.00 89.94 101 ARG A C 1
ATOM 772 O O . ARG A 1 101 ? -20.296 -3.969 4.373 1.00 89.94 101 ARG A O 1
ATOM 779 N N . SER A 1 102 ? -21.279 -3.187 6.234 1.00 81.75 102 SER A N 1
ATOM 780 C CA . SER A 1 102 ? -22.624 -3.608 5.850 1.00 81.75 102 SER A CA 1
ATOM 781 C C . SER A 1 102 ? -23.085 -2.723 4.693 1.00 81.75 102 SER A C 1
ATOM 783 O O . SER A 1 102 ? -23.351 -1.534 4.858 1.00 81.75 102 SER A O 1
ATOM 785 N N . LEU A 1 103 ? -23.093 -3.294 3.493 1.00 64.62 103 LEU A N 1
ATOM 786 C CA . LEU A 1 103 ? -23.799 -2.729 2.354 1.00 64.62 103 LEU A CA 1
ATOM 787 C C . LEU A 1 103 ? -25.280 -3.053 2.582 1.00 64.62 103 LEU A C 1
ATOM 789 O O . LEU A 1 103 ? -25.668 -4.210 2.435 1.00 64.62 103 LEU A O 1
ATOM 793 N N . LEU A 1 104 ? -26.049 -2.062 3.044 1.00 55.97 104 LEU A N 1
ATOM 794 C CA . LEU A 1 104 ? -27.496 -2.028 2.811 1.00 55.97 104 LEU A CA 1
ATOM 795 C C . LEU A 1 104 ? -27.740 -1.793 1.317 1.00 55.97 104 LEU A C 1
ATOM 797 O O . LEU A 1 104 ? -26.992 -0.969 0.737 1.00 55.97 104 LEU A O 1
#

Organism: NCBI:txid252184

Sequence (104 aa):
MAAAAAEEGSNGGAKQVVAADKTRQMRGTLLTFSDGARACLGRKFAQAEYMAFLATLLRRFRVEFAEGVDVRQARINLDNKCAGKLTLAPMEDFRLELRQRSLL

Radius of gyration: 20.26 Å; chains: 1; bounding box: 46×42×58 Å

pLDDT: mean 77.29, std 20.97, range [28.28, 97.0]

InterPro domains:
  IPR001128 Cytochrome P450 [PF00067] (29-73)
  IPR002401 Cytochrome P450, E-class, group I [PR00463] (30-40)
  IPR002401 Cytochrome P450, E-class, group I [PR00463] (40-63)
  IPR017972 Cytochrome P450, conserved site [PS00086] (33-42)
  IPR0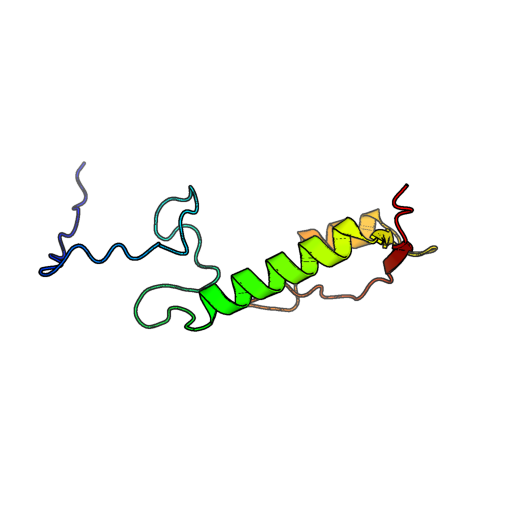36396 Cytochrome P450 superfamily [G3DSA:1.10.630.10] (7-102)
  IPR036396 Cytochrome P450 superfamily [SSF48264] (24-101)